Protein AF-A0A2E2SBQ9-F1 (afdb_monomer_lite)

Structure (mmCIF, N/CA/C/O backbone):
data_AF-A0A2E2SBQ9-F1
#
_entry.id   AF-A0A2E2SBQ9-F1
#
loop_
_atom_site.group_PDB
_atom_site.id
_atom_site.type_symbol
_atom_site.label_atom_id
_atom_site.label_alt_id
_atom_site.label_comp_id
_atom_site.label_asym_id
_atom_site.label_entity_id
_atom_site.label_seq_id
_atom_site.pdbx_PDB_ins_code
_atom_site.Cartn_x
_atom_site.Cartn_y
_atom_site.Cartn_z
_atom_site.occupancy
_atom_site.B_iso_or_equiv
_atom_site.auth_seq_id
_atom_site.auth_comp_id
_atom_site.auth_asym_id
_atom_site.auth_atom_id
_atom_site.pdbx_PDB_model_num
ATOM 1 N N . MET A 1 1 ? 66.846 -2.202 -49.172 1.00 57.97 1 MET A N 1
ATOM 2 C CA . MET A 1 1 ? 65.724 -2.283 -50.135 1.00 57.97 1 MET A CA 1
ATOM 3 C C . MET A 1 1 ? 64.414 -2.796 -49.503 1.00 57.97 1 MET A C 1
ATOM 5 O O . MET A 1 1 ? 63.514 -3.137 -50.252 1.00 57.97 1 MET A O 1
ATOM 9 N N . GLY A 1 2 ? 64.287 -2.868 -48.165 1.00 71.75 2 GLY A N 1
ATOM 10 C CA . GLY A 1 2 ? 63.098 -3.438 -47.496 1.00 71.75 2 GLY A CA 1
ATOM 11 C C . GLY A 1 2 ? 62.080 -2.406 -46.996 1.00 71.75 2 GLY A C 1
ATOM 12 O O . GLY A 1 2 ? 60.888 -2.608 -47.158 1.00 71.75 2 GLY A O 1
ATOM 13 N N . SER A 1 3 ? 62.534 -1.237 -46.527 1.00 78.69 3 SER A N 1
ATOM 14 C CA . SER A 1 3 ? 61.672 -0.240 -45.865 1.00 78.69 3 SER A CA 1
ATOM 15 C C . SER A 1 3 ? 60.510 0.267 -46.720 1.00 78.69 3 SER A C 1
ATOM 17 O O . SER A 1 3 ? 59.410 0.464 -46.219 1.00 78.69 3 SER A O 1
ATOM 19 N N . ASN A 1 4 ? 60.734 0.460 -48.021 1.00 82.56 4 ASN A N 1
ATOM 20 C CA . ASN A 1 4 ? 59.666 0.882 -48.921 1.00 82.56 4 ASN A CA 1
ATOM 21 C C . ASN A 1 4 ? 58.662 -0.253 -49.135 1.00 82.56 4 ASN A C 1
ATOM 23 O O . ASN A 1 4 ? 57.486 0.045 -49.237 1.00 82.56 4 ASN A O 1
ATOM 27 N N . MET A 1 5 ? 59.109 -1.519 -49.153 1.00 86.81 5 MET A N 1
ATOM 28 C CA . MET A 1 5 ? 58.261 -2.710 -49.311 1.00 86.81 5 MET A CA 1
ATOM 29 C C . MET A 1 5 ? 57.369 -2.964 -48.086 1.00 86.81 5 MET A C 1
ATOM 31 O O . MET A 1 5 ? 56.207 -3.343 -48.223 1.00 86.81 5 MET A O 1
ATOM 35 N N . ASP A 1 6 ? 57.876 -2.667 -46.895 1.00 86.69 6 ASP A N 1
ATOM 36 C CA . ASP A 1 6 ? 57.119 -2.816 -45.652 1.00 86.69 6 ASP A CA 1
ATOM 37 C C . ASP A 1 6 ? 56.002 -1.758 -45.530 1.00 86.69 6 ASP A C 1
ATOM 39 O O . ASP A 1 6 ? 54.890 -2.064 -45.097 1.00 86.69 6 ASP A O 1
ATOM 43 N N . ILE A 1 7 ? 56.246 -0.524 -45.996 1.00 88.00 7 ILE A N 1
ATOM 44 C CA . ILE A 1 7 ? 55.261 0.572 -45.939 1.00 88.00 7 ILE A CA 1
ATOM 45 C C . ILE A 1 7 ? 54.024 0.278 -46.804 1.00 88.00 7 ILE A C 1
ATOM 47 O O . ILE A 1 7 ? 52.903 0.532 -46.360 1.00 88.00 7 ILE A O 1
ATOM 51 N N . LEU A 1 8 ? 54.175 -0.283 -48.012 1.00 88.19 8 LEU A N 1
ATOM 52 C CA . LEU A 1 8 ? 53.000 -0.558 -48.859 1.00 88.19 8 LEU A CA 1
ATOM 53 C C . LEU A 1 8 ? 52.183 -1.736 -48.324 1.00 88.19 8 LEU A C 1
ATOM 55 O O . LEU A 1 8 ? 50.960 -1.721 -48.446 1.00 88.19 8 LEU A O 1
ATOM 59 N N . ILE A 1 9 ? 52.826 -2.725 -47.696 1.00 90.25 9 ILE A N 1
ATOM 60 C CA . ILE A 1 9 ? 52.128 -3.851 -47.060 1.00 90.25 9 ILE A CA 1
ATOM 61 C C . ILE A 1 9 ? 51.229 -3.345 -45.923 1.00 90.25 9 ILE A C 1
ATOM 63 O O . ILE A 1 9 ? 50.063 -3.738 -45.843 1.00 90.25 9 ILE A O 1
ATOM 67 N N . ILE A 1 10 ? 51.721 -2.413 -45.099 1.00 90.88 10 ILE A N 1
ATOM 68 C CA . ILE A 1 10 ? 50.935 -1.797 -44.017 1.00 90.88 10 ILE A CA 1
ATOM 69 C C . ILE A 1 10 ? 49.720 -1.041 -44.576 1.00 90.88 10 ILE A C 1
ATOM 71 O O . ILE A 1 10 ? 48.622 -1.163 -44.032 1.00 90.88 10 ILE A O 1
ATOM 75 N N . ILE A 1 11 ? 49.878 -0.309 -45.684 1.00 91.94 11 ILE A N 1
ATOM 76 C CA . ILE A 1 11 ? 48.775 0.432 -46.320 1.00 91.94 11 ILE A CA 1
ATOM 77 C C . ILE A 1 11 ? 47.706 -0.523 -46.871 1.00 91.94 11 ILE A C 1
ATOM 79 O O . ILE A 1 11 ? 46.513 -0.284 -46.677 1.00 91.94 11 ILE A O 1
ATOM 83 N N . VAL A 1 12 ? 48.106 -1.622 -47.518 1.00 93.44 12 VAL A N 1
ATOM 84 C CA . VAL A 1 12 ? 47.168 -2.609 -48.081 1.00 93.44 12 VAL A CA 1
ATOM 85 C C . VAL A 1 12 ? 46.382 -3.322 -46.978 1.00 93.44 12 VAL A C 1
ATOM 87 O O . VAL A 1 12 ? 45.161 -3.444 -47.074 1.00 93.44 12 VAL A O 1
ATOM 90 N N . ILE A 1 13 ? 47.051 -3.741 -45.901 1.00 93.00 13 ILE A N 1
ATOM 91 C CA . ILE A 1 13 ? 46.403 -4.395 -44.753 1.00 93.00 13 ILE A CA 1
ATOM 92 C C . ILE A 1 13 ? 45.475 -3.420 -44.022 1.00 93.00 13 ILE A C 1
ATOM 94 O O . ILE A 1 13 ? 44.352 -3.787 -43.673 1.00 93.00 13 ILE A O 1
ATOM 98 N N . GLY A 1 14 ? 45.908 -2.170 -43.834 1.00 92.38 14 GLY A N 1
ATOM 99 C CA . GLY A 1 14 ? 45.084 -1.116 -43.243 1.00 92.38 14 GLY A CA 1
ATOM 100 C C . GLY A 1 14 ? 43.818 -0.849 -44.058 1.00 92.38 14 GLY A C 1
ATOM 101 O O . GLY A 1 14 ? 42.726 -0.796 -43.495 1.00 92.38 14 GLY A O 1
ATOM 102 N N . GLY A 1 15 ? 43.942 -0.767 -45.385 1.00 93.62 15 GLY A N 1
ATOM 103 C CA . GLY A 1 15 ? 42.803 -0.603 -46.290 1.00 93.62 15 GLY A CA 1
ATOM 104 C C . GLY A 1 15 ? 41.825 -1.780 -46.235 1.00 93.62 15 GLY A C 1
ATOM 105 O O . GLY A 1 15 ? 40.620 -1.572 -46.102 1.00 93.62 15 GLY A O 1
ATOM 106 N N . LEU A 1 16 ? 42.330 -3.017 -46.265 1.00 93.69 16 LEU A N 1
ATOM 107 C CA . LEU A 1 16 ? 41.500 -4.224 -46.166 1.00 93.69 16 LEU A CA 1
ATOM 108 C C . LEU A 1 16 ? 40.772 -4.320 -44.819 1.00 93.69 16 LEU A C 1
ATOM 110 O O . LEU A 1 16 ? 39.580 -4.624 -44.789 1.00 93.69 16 LEU A O 1
ATOM 114 N N . SER A 1 17 ? 41.457 -4.012 -43.716 1.00 94.00 17 SER A N 1
ATOM 115 C CA . SER A 1 17 ? 40.868 -3.989 -42.373 1.00 94.00 17 SER A CA 1
ATOM 116 C C . SER A 1 17 ? 39.789 -2.913 -42.241 1.00 94.00 17 SER A C 1
ATOM 118 O O . SER A 1 17 ? 38.722 -3.169 -41.687 1.00 94.00 17 SER A O 1
ATOM 120 N N . PHE A 1 18 ? 40.010 -1.731 -42.823 1.00 9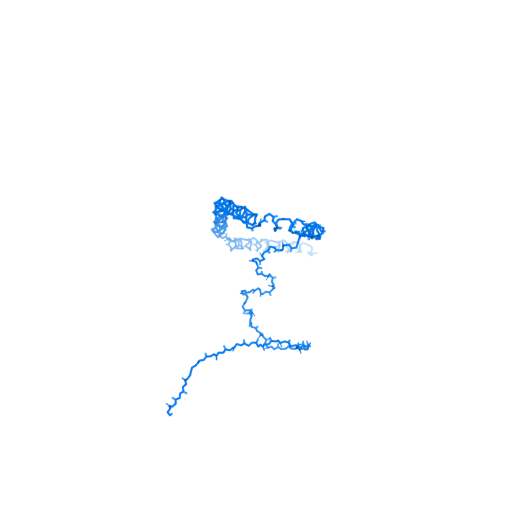4.88 18 PHE A N 1
ATOM 121 C CA . PHE A 1 18 ? 39.022 -0.653 -42.820 1.00 94.88 18 PHE A CA 1
ATOM 122 C C . PHE A 1 18 ? 37.746 -1.042 -43.575 1.00 94.88 18 PHE A C 1
ATOM 124 O O . PHE A 1 18 ? 36.641 -0.813 -43.084 1.00 94.88 18 PHE A O 1
ATOM 131 N N . ILE A 1 19 ? 37.885 -1.694 -44.733 1.00 94.50 19 ILE A N 1
ATOM 132 C CA . ILE A 1 19 ? 36.744 -2.178 -45.521 1.00 94.50 19 ILE A CA 1
ATOM 133 C C . ILE A 1 19 ? 36.004 -3.291 -44.769 1.00 94.50 19 ILE A C 1
ATOM 135 O O . ILE A 1 19 ? 34.782 -3.232 -44.632 1.00 94.50 19 ILE A O 1
ATOM 139 N N . ALA A 1 20 ? 36.728 -4.272 -44.226 1.00 93.06 20 ALA A N 1
ATOM 140 C CA . ALA A 1 20 ? 36.136 -5.355 -43.445 1.00 93.06 20 ALA A CA 1
ATOM 141 C C . ALA A 1 20 ? 35.422 -4.835 -42.184 1.00 93.06 20 ALA A C 1
ATOM 143 O O . ALA A 1 20 ? 34.321 -5.287 -41.860 1.00 93.06 20 ALA A O 1
ATOM 144 N N . GLY A 1 21 ? 36.003 -3.841 -41.508 1.00 93.00 21 GLY A N 1
ATOM 145 C CA . GLY A 1 21 ? 35.408 -3.163 -40.361 1.00 93.00 21 GLY A CA 1
ATOM 146 C C . GLY A 1 21 ? 34.139 -2.394 -40.729 1.00 93.00 21 GLY A C 1
ATOM 147 O O . GLY A 1 21 ? 33.119 -2.544 -40.061 1.00 93.00 21 GLY A O 1
ATOM 148 N N . ALA A 1 22 ? 34.154 -1.634 -41.827 1.00 91.69 22 ALA A N 1
ATOM 149 C CA . ALA A 1 22 ? 32.989 -0.882 -42.298 1.00 91.69 22 ALA A CA 1
ATOM 150 C C . ALA A 1 22 ? 31.814 -1.801 -42.678 1.00 91.69 22 ALA A C 1
ATOM 152 O O . ALA A 1 22 ? 30.663 -1.519 -42.330 1.00 91.69 22 ALA A O 1
ATOM 153 N N . ILE A 1 23 ? 32.099 -2.929 -43.336 1.00 90.62 23 ILE A N 1
ATOM 154 C CA . ILE A 1 23 ? 31.089 -3.945 -43.664 1.00 90.62 23 ILE A CA 1
ATOM 155 C C . ILE A 1 23 ? 30.543 -4.576 -42.381 1.00 90.62 23 ILE A C 1
ATOM 157 O O . ILE A 1 23 ? 29.328 -4.645 -42.207 1.00 90.62 23 ILE A O 1
ATOM 161 N N . SER A 1 24 ? 31.420 -4.958 -41.450 1.00 88.19 24 SER A N 1
ATOM 162 C CA . SER A 1 24 ? 31.022 -5.558 -40.171 1.00 88.19 24 SER A CA 1
ATOM 163 C C . SER A 1 24 ? 30.128 -4.623 -39.351 1.00 88.19 24 SER A C 1
ATOM 165 O O . SER A 1 24 ? 29.101 -5.061 -38.845 1.00 88.19 24 SER A O 1
ATOM 167 N N . ILE A 1 25 ? 30.447 -3.325 -39.279 1.00 87.69 25 ILE A N 1
ATOM 168 C CA . ILE A 1 25 ? 29.623 -2.317 -38.588 1.00 87.69 25 ILE A CA 1
ATOM 169 C C . ILE A 1 25 ? 28.263 -2.152 -39.273 1.00 87.69 25 ILE A C 1
ATOM 171 O O . ILE A 1 25 ? 27.243 -2.048 -38.596 1.00 87.69 25 ILE A O 1
ATOM 175 N N . THR A 1 26 ? 28.227 -2.140 -40.606 1.00 86.19 26 THR A N 1
ATOM 176 C CA . THR A 1 26 ? 26.981 -1.963 -41.367 1.00 86.19 26 THR A CA 1
ATOM 177 C C . THR A 1 26 ? 26.049 -3.161 -41.194 1.00 86.19 26 THR A C 1
ATOM 179 O O . THR A 1 26 ? 24.863 -2.986 -40.916 1.00 86.19 26 THR A O 1
ATOM 182 N N . VAL A 1 27 ? 26.594 -4.377 -41.281 1.00 87.19 27 VAL A N 1
ATOM 183 C CA . VAL A 1 27 ? 25.847 -5.625 -41.081 1.00 87.19 27 VAL A CA 1
ATOM 184 C C . VAL A 1 27 ? 25.393 -5.750 -39.630 1.00 87.19 27 VAL A C 1
ATOM 186 O O . VAL A 1 27 ? 24.211 -5.980 -39.385 1.00 87.19 27 VAL A O 1
ATOM 189 N N . PHE A 1 28 ? 26.280 -5.500 -38.663 1.00 84.69 28 PHE A N 1
ATOM 190 C CA . PHE A 1 28 ? 25.928 -5.533 -37.245 1.00 84.69 28 PHE A CA 1
ATOM 191 C C . PHE A 1 28 ? 24.837 -4.515 -36.915 1.00 84.69 28 PHE A C 1
ATOM 193 O O . PHE A 1 28 ? 23.851 -4.858 -36.281 1.00 84.69 28 PHE A O 1
ATOM 200 N N . LYS A 1 29 ? 24.931 -3.285 -37.427 1.00 80.56 29 LYS A N 1
ATOM 201 C CA . LYS A 1 29 ? 23.897 -2.265 -37.233 1.00 80.56 29 LYS A CA 1
ATOM 202 C C . LYS A 1 29 ? 22.567 -2.643 -37.889 1.00 80.56 29 LYS A C 1
ATOM 204 O O . LYS A 1 29 ? 21.536 -2.265 -37.356 1.00 80.56 29 LYS A O 1
ATOM 209 N N . SER A 1 30 ? 22.565 -3.380 -39.003 1.00 73.38 30 SER A N 1
ATOM 210 C CA . SER A 1 30 ? 21.324 -3.891 -39.609 1.00 73.38 30 SER A CA 1
ATOM 211 C C . SER A 1 30 ? 20.689 -5.033 -38.807 1.00 73.38 30 SER A C 1
ATOM 213 O O . SER A 1 30 ? 19.471 -5.097 -38.711 1.00 73.38 30 SER A O 1
ATOM 215 N N . LEU A 1 31 ? 21.506 -5.887 -38.183 1.00 68.75 31 LEU A N 1
ATOM 216 C CA . LEU A 1 31 ? 21.051 -7.001 -37.342 1.00 68.75 31 LEU A CA 1
ATOM 217 C C . LEU A 1 31 ? 20.595 -6.531 -35.955 1.00 68.75 31 LEU A C 1
ATOM 219 O O . LEU A 1 31 ? 19.695 -7.115 -35.367 1.00 68.75 31 LEU A O 1
ATOM 223 N N . ASN A 1 32 ? 21.210 -5.463 -35.446 1.00 68.00 32 ASN A N 1
ATOM 224 C CA . ASN A 1 32 ? 20.951 -4.890 -34.129 1.00 68.00 32 ASN A CA 1
ATOM 225 C C . ASN A 1 32 ? 20.028 -3.662 -34.181 1.00 68.00 32 ASN A C 1
ATOM 227 O O . ASN A 1 32 ? 19.980 -2.896 -33.215 1.00 68.00 32 ASN A O 1
ATOM 231 N N . GLN A 1 33 ? 19.291 -3.469 -35.284 1.00 65.06 33 GLN A N 1
ATOM 232 C CA . GLN A 1 33 ? 18.079 -2.648 -35.292 1.00 65.06 33 GLN A CA 1
ATOM 233 C C . GLN A 1 33 ? 17.046 -3.350 -34.409 1.00 65.06 33 GLN A C 1
ATOM 235 O O . GLN A 1 33 ? 16.120 -3.993 -34.893 1.00 65.06 33 GLN A O 1
ATOM 240 N N . VAL A 1 34 ? 17.241 -3.252 -33.091 1.00 60.25 34 VAL A N 1
ATOM 241 C CA . VAL A 1 34 ? 16.173 -3.450 -32.118 1.00 60.25 34 VAL A CA 1
ATOM 242 C C . VAL A 1 34 ? 15.048 -2.560 -32.608 1.00 60.25 34 VAL A C 1
ATOM 244 O O . VAL A 1 34 ? 15.218 -1.345 -32.746 1.00 60.25 34 VAL A O 1
ATOM 247 N N . SER A 1 35 ? 13.966 -3.208 -33.015 1.00 60.19 35 SER A N 1
ATOM 248 C CA . SER A 1 35 ? 12.856 -2.545 -33.672 1.00 60.19 35 SER A CA 1
ATOM 249 C C . SER A 1 35 ? 12.379 -1.448 -32.733 1.00 60.19 35 SER A C 1
ATOM 251 O O . SER A 1 35 ? 12.100 -1.721 -31.567 1.00 60.19 35 SER A O 1
ATOM 253 N N . ALA A 1 36 ? 12.312 -0.205 -33.215 1.00 61.09 36 ALA A N 1
ATOM 254 C CA . ALA A 1 36 ? 11.780 0.911 -32.430 1.00 61.09 36 ALA A CA 1
ATOM 255 C C . ALA A 1 36 ? 10.396 0.569 -31.834 1.00 61.09 36 ALA A C 1
ATOM 257 O O . ALA A 1 36 ? 10.055 1.037 -30.751 1.00 61.09 36 ALA A O 1
ATOM 258 N N . ASP A 1 37 ? 9.676 -0.335 -32.503 1.00 62.19 37 ASP A N 1
ATOM 259 C CA . ASP A 1 37 ? 8.421 -0.947 -32.078 1.00 62.19 37 ASP A CA 1
ATOM 260 C C . ASP A 1 37 ? 8.534 -1.730 -30.750 1.00 62.19 37 ASP A C 1
ATOM 262 O O . ASP A 1 37 ? 7.748 -1.502 -29.839 1.00 62.19 37 ASP A O 1
ATOM 266 N N . GLU A 1 38 ? 9.568 -2.559 -30.541 1.00 65.88 38 GLU A N 1
ATOM 267 C CA . GLU A 1 38 ? 9.750 -3.291 -29.271 1.00 65.88 38 GLU A CA 1
ATOM 268 C C . GLU A 1 38 ? 10.059 -2.344 -28.104 1.00 65.88 38 GLU A C 1
ATOM 270 O O . GLU A 1 38 ? 9.541 -2.505 -26.996 1.00 65.88 38 GLU A O 1
ATOM 275 N N . THR A 1 39 ? 10.870 -1.308 -28.342 1.00 70.62 39 THR A N 1
ATOM 276 C CA . THR A 1 39 ? 11.128 -0.278 -27.324 1.00 70.62 39 THR A CA 1
ATOM 277 C C . THR A 1 39 ? 9.883 0.555 -27.026 1.00 70.62 39 THR A C 1
ATOM 279 O O . THR A 1 39 ? 9.663 0.946 -25.876 1.00 70.62 39 THR A O 1
ATOM 282 N N . GLU A 1 40 ? 9.036 0.782 -28.033 1.00 72.75 40 GLU A N 1
ATOM 283 C CA . GLU A 1 40 ? 7.756 1.462 -27.877 1.00 72.75 40 GLU A CA 1
ATOM 284 C C . GLU A 1 40 ? 6.778 0.597 -27.068 1.00 72.75 40 GLU A C 1
ATOM 286 O O . GLU A 1 40 ? 6.170 1.095 -26.119 1.00 72.75 40 GLU A O 1
ATOM 291 N N . GLU A 1 41 ? 6.685 -0.705 -27.338 1.00 76.31 41 GLU A N 1
ATOM 292 C CA . GLU A 1 41 ? 5.851 -1.632 -26.569 1.00 76.31 41 GLU A CA 1
ATOM 293 C C . GLU A 1 41 ? 6.281 -1.747 -25.102 1.00 76.31 41 GLU A C 1
ATOM 295 O O . GLU A 1 41 ? 5.431 -1.736 -24.206 1.00 76.31 41 GLU A O 1
ATOM 300 N N . ILE A 1 42 ? 7.586 -1.808 -24.824 1.00 79.50 42 ILE A N 1
ATOM 301 C CA . ILE A 1 42 ? 8.110 -1.826 -23.449 1.00 79.50 42 ILE A CA 1
ATOM 302 C C . ILE A 1 42 ? 7.777 -0.511 -22.737 1.00 79.50 42 ILE A C 1
ATOM 304 O O . ILE A 1 42 ? 7.310 -0.528 -21.595 1.00 79.50 42 ILE A O 1
ATOM 308 N N . SER A 1 43 ? 7.946 0.628 -23.416 1.00 73.56 43 SER A N 1
ATOM 309 C CA . SER A 1 43 ? 7.592 1.937 -22.858 1.00 73.56 43 SER A CA 1
ATOM 310 C C . SER A 1 43 ? 6.091 2.049 -22.556 1.00 73.56 43 SER A C 1
ATOM 312 O O . SER A 1 43 ? 5.712 2.537 -21.491 1.00 73.56 43 SER A O 1
ATOM 314 N N . LYS A 1 44 ? 5.233 1.502 -23.428 1.00 80.25 44 LYS A N 1
ATOM 315 C CA . LYS A 1 44 ? 3.778 1.433 -23.230 1.00 80.25 44 LYS A CA 1
ATOM 316 C C . LYS A 1 44 ? 3.409 0.534 -22.054 1.00 80.25 44 LYS A C 1
ATOM 318 O O . LYS A 1 44 ? 2.534 0.897 -21.272 1.00 80.25 44 LYS A O 1
ATOM 323 N N . LYS A 1 45 ? 4.071 -0.617 -21.891 1.00 75.81 45 LYS A N 1
ATOM 324 C CA . LYS A 1 45 ? 3.856 -1.520 -20.745 1.00 75.81 45 LYS A CA 1
ATOM 325 C C . LYS A 1 45 ? 4.219 -0.849 -19.420 1.00 75.81 45 LYS A C 1
ATOM 327 O O . LYS A 1 45 ? 3.452 -0.971 -18.468 1.00 75.81 45 LYS A O 1
ATOM 332 N N . LEU A 1 46 ? 5.330 -0.112 -19.374 1.00 81.12 46 LEU A N 1
ATOM 333 C CA . LEU A 1 46 ? 5.718 0.664 -18.192 1.00 81.12 46 LEU A CA 1
ATOM 334 C C . LEU A 1 46 ? 4.686 1.747 -17.871 1.00 81.12 46 LEU A C 1
ATOM 336 O O . LEU A 1 46 ? 4.165 1.779 -16.760 1.00 81.12 46 LEU A O 1
ATOM 340 N N . GLN A 1 47 ? 4.309 2.561 -18.860 1.00 83.19 47 GLN A N 1
ATOM 341 C CA . GLN A 1 47 ? 3.299 3.605 -18.666 1.00 83.19 47 GLN A CA 1
ATOM 342 C C . GLN A 1 47 ? 1.949 3.039 -18.214 1.00 83.19 47 GLN A C 1
ATOM 344 O O . GLN A 1 47 ? 1.299 3.616 -17.345 1.00 83.19 47 GLN A O 1
ATOM 349 N N . LYS A 1 48 ? 1.531 1.895 -18.768 1.00 83.00 48 LYS A N 1
ATOM 350 C CA . LYS A 1 48 ? 0.300 1.217 -18.359 1.00 83.00 48 LYS A CA 1
ATOM 351 C C . LYS A 1 48 ? 0.369 0.760 -16.900 1.00 83.00 48 LYS A C 1
ATOM 353 O O . LYS A 1 48 ? -0.560 1.029 -16.147 1.00 83.00 48 LYS A O 1
ATOM 358 N N . SER A 1 49 ? 1.470 0.128 -16.492 1.00 79.19 49 SER A N 1
ATOM 359 C CA . SER A 1 49 ? 1.662 -0.307 -15.103 1.00 79.19 49 SER A CA 1
ATOM 360 C C . SER A 1 49 ? 1.683 0.873 -14.129 1.00 79.19 49 SER A C 1
ATOM 362 O O . SER A 1 49 ? 1.120 0.776 -13.041 1.00 79.19 49 SER A O 1
ATOM 364 N N . ASP A 1 50 ? 2.312 1.988 -14.501 1.00 79.94 50 ASP A N 1
ATOM 365 C CA . ASP A 1 50 ? 2.345 3.192 -13.667 1.00 79.94 50 ASP A CA 1
ATOM 366 C C . ASP A 1 50 ? 0.951 3.812 -13.504 1.00 79.94 50 ASP A C 1
ATOM 368 O O . ASP A 1 50 ? 0.598 4.274 -12.414 1.00 79.94 50 ASP A O 1
ATOM 372 N N . LEU A 1 51 ? 0.134 3.791 -14.562 1.00 86.38 51 LEU A N 1
ATOM 373 C CA . LEU A 1 51 ? -1.261 4.230 -14.509 1.00 86.38 51 LEU A CA 1
ATOM 374 C C . LEU A 1 51 ? -2.111 3.322 -13.615 1.00 86.38 51 LEU A C 1
ATOM 376 O O . LEU A 1 51 ? -2.809 3.834 -12.742 1.00 86.38 51 LEU A O 1
ATOM 380 N N . GLU A 1 52 ? -2.001 2.001 -13.768 1.00 82.50 52 GLU A N 1
ATOM 381 C CA . GLU A 1 52 ? -2.711 1.023 -12.929 1.00 82.50 52 GLU A CA 1
ATOM 382 C C . GLU A 1 52 ? -2.333 1.177 -11.444 1.00 82.50 52 GLU A C 1
ATOM 384 O O . GLU A 1 52 ? -3.199 1.197 -10.567 1.00 82.50 52 GLU A O 1
ATOM 389 N N . LEU A 1 53 ? -1.045 1.379 -11.137 1.00 82.56 53 LEU A N 1
ATOM 390 C CA . LEU A 1 53 ? -0.589 1.650 -9.770 1.00 82.56 53 LEU A CA 1
ATOM 391 C C . LEU A 1 53 ? -1.144 2.964 -9.222 1.00 82.56 53 LEU A C 1
ATOM 393 O O . LEU A 1 53 ? -1.450 3.060 -8.030 1.00 82.56 53 LEU A O 1
ATOM 397 N N . LYS A 1 54 ? -1.254 3.992 -10.064 1.00 82.56 54 LYS A N 1
ATOM 398 C CA . LYS A 1 54 ? -1.812 5.282 -9.665 1.00 82.56 54 LYS A CA 1
ATOM 399 C C . LYS A 1 54 ? -3.307 5.174 -9.370 1.00 82.56 54 LYS A C 1
ATOM 401 O O . LYS A 1 54 ? -3.735 5.693 -8.341 1.00 82.56 54 LYS A O 1
ATOM 406 N N . GLU A 1 55 ? -4.071 4.473 -10.206 1.00 85.88 55 GLU A N 1
ATOM 407 C CA . GLU A 1 55 ? -5.489 4.188 -9.952 1.00 85.88 55 GLU A CA 1
ATOM 408 C C . GLU A 1 55 ? -5.679 3.386 -8.668 1.00 85.88 55 GLU A C 1
ATOM 410 O O . GLU A 1 55 ? -6.494 3.764 -7.830 1.00 85.88 55 GLU A O 1
ATOM 415 N N . TYR A 1 56 ? -4.878 2.339 -8.452 1.00 79.50 56 TYR A N 1
ATOM 416 C CA . TYR A 1 56 ? -4.933 1.560 -7.217 1.00 79.50 56 TYR A CA 1
ATOM 417 C C . TYR A 1 56 ? -4.662 2.427 -5.981 1.00 79.50 56 TYR A C 1
ATOM 419 O O . TYR A 1 56 ? -5.417 2.391 -5.009 1.00 79.50 56 TYR A O 1
ATOM 427 N N . ARG A 1 57 ? -3.613 3.261 -6.018 1.00 81.31 57 ARG A N 1
ATOM 428 C CA . ARG A 1 57 ? -3.300 4.198 -4.924 1.00 81.31 57 ARG A CA 1
ATOM 429 C C . ARG A 1 57 ? -4.446 5.173 -4.663 1.00 81.31 57 ARG A C 1
ATOM 431 O O . ARG A 1 57 ? -4.739 5.467 -3.506 1.00 81.31 57 ARG A O 1
ATOM 438 N N . GLN A 1 58 ? -5.097 5.655 -5.717 1.00 85.38 58 GLN A N 1
ATOM 439 C CA . GLN A 1 58 ? -6.250 6.540 -5.599 1.00 85.38 58 GLN A CA 1
ATOM 440 C C . GLN A 1 58 ? -7.456 5.821 -4.977 1.00 85.38 58 GLN A C 1
ATOM 442 O O . GLN A 1 58 ? -8.038 6.344 -4.028 1.00 85.38 58 GLN A O 1
ATOM 447 N N . ALA A 1 59 ? -7.768 4.604 -5.429 1.00 83.50 59 ALA A N 1
ATOM 448 C CA . ALA A 1 59 ? -8.857 3.789 -4.891 1.00 83.50 59 ALA A CA 1
ATOM 449 C C . ALA A 1 59 ? -8.656 3.449 -3.402 1.00 83.50 59 ALA A C 1
ATOM 451 O O . ALA A 1 59 ? -9.588 3.547 -2.605 1.00 83.50 59 ALA A O 1
ATOM 452 N N . VAL A 1 60 ? -7.427 3.115 -2.990 1.00 86.81 60 VAL A N 1
ATOM 453 C CA . VAL A 1 60 ? -7.099 2.877 -1.572 1.00 86.81 60 VAL A CA 1
ATOM 454 C C . VAL A 1 60 ? -7.252 4.155 -0.744 1.00 86.81 60 VAL A C 1
ATOM 456 O O . VAL A 1 60 ? -7.786 4.102 0.363 1.00 86.81 60 VAL A O 1
ATOM 459 N N . SER A 1 61 ? -6.829 5.309 -1.269 1.00 83.19 61 SER A N 1
ATOM 460 C CA . SER A 1 61 ? -6.986 6.592 -0.572 1.00 83.19 61 SER A CA 1
ATOM 461 C C . SER A 1 61 ? -8.457 6.955 -0.354 1.00 83.19 61 SER A C 1
ATOM 463 O O . SER A 1 61 ? -8.808 7.471 0.707 1.00 83.19 61 SER A O 1
ATOM 465 N N . GLU A 1 62 ? -9.320 6.683 -1.332 1.00 85.56 62 GLU A N 1
ATOM 466 C CA . GLU A 1 62 ? -10.764 6.899 -1.216 1.00 85.56 62 GLU A CA 1
ATOM 467 C C . GLU A 1 62 ? -11.382 5.978 -0.153 1.00 85.56 62 GLU A C 1
ATOM 469 O O . GLU A 1 62 ? -12.097 6.443 0.738 1.00 85.56 62 GLU A O 1
ATOM 474 N N . HIS A 1 63 ? -11.021 4.690 -0.165 1.00 84.31 63 HIS A N 1
ATOM 475 C CA . HIS A 1 63 ? -11.461 3.735 0.854 1.00 84.31 63 HIS A CA 1
ATOM 476 C C . HIS A 1 63 ? -10.970 4.095 2.261 1.00 84.31 63 HIS A C 1
ATOM 478 O O . HIS A 1 63 ? -11.714 3.915 3.226 1.00 84.31 63 HIS A O 1
ATOM 484 N N . PHE A 1 64 ? -9.759 4.637 2.401 1.00 88.81 64 PHE A N 1
ATOM 485 C CA . PHE A 1 64 ? -9.238 5.084 3.693 1.00 88.81 64 PHE A CA 1
ATOM 486 C C . PHE A 1 64 ? -9.995 6.305 4.233 1.00 88.81 64 PHE A C 1
ATOM 488 O O . PHE A 1 64 ? -10.243 6.393 5.436 1.00 88.81 64 PHE A O 1
ATOM 495 N N . LEU A 1 65 ? -10.434 7.214 3.356 1.00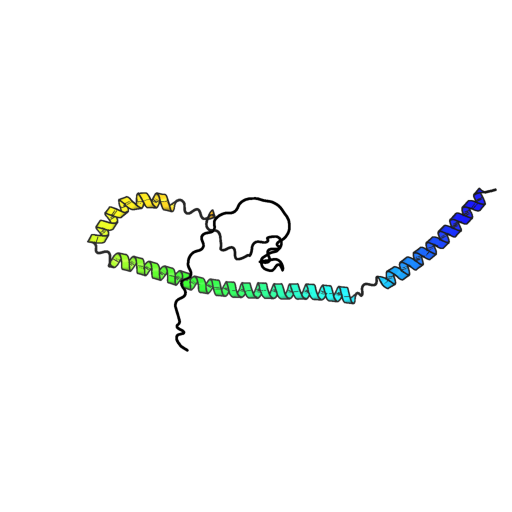 86.06 65 LEU A N 1
ATOM 496 C CA . LEU A 1 65 ? -11.274 8.347 3.747 1.00 86.06 65 LEU A CA 1
ATOM 497 C C . LEU A 1 65 ? -12.606 7.854 4.322 1.00 86.06 65 LEU A C 1
ATOM 499 O O . LEU A 1 65 ? -12.965 8.234 5.439 1.00 86.06 65 LEU A O 1
ATOM 503 N N . VAL A 1 66 ? -13.291 6.949 3.619 1.00 87.12 66 VAL A N 1
ATOM 504 C CA . VAL A 1 66 ? -14.549 6.347 4.096 1.00 87.12 66 VAL A CA 1
ATOM 505 C C . VAL A 1 66 ? -14.331 5.572 5.400 1.00 87.12 66 VAL A C 1
ATOM 507 O O . VAL A 1 66 ? -15.110 5.705 6.346 1.00 87.12 66 VAL A O 1
ATOM 510 N N . LEU A 1 67 ? -13.241 4.805 5.496 1.00 86.56 67 LEU A N 1
ATOM 511 C CA . LEU A 1 67 ? -12.899 4.059 6.703 1.00 86.56 67 LEU A CA 1
ATOM 512 C C . LEU A 1 67 ? -12.668 4.987 7.899 1.00 86.56 67 LEU A C 1
ATOM 514 O O . LEU A 1 67 ? -13.168 4.695 8.978 1.00 86.56 67 LEU A O 1
ATOM 518 N N . SER A 1 68 ? -11.970 6.113 7.727 1.00 86.94 68 SER A N 1
ATOM 519 C CA . SER A 1 68 ? -11.716 7.062 8.822 1.00 86.94 68 SER A CA 1
ATOM 520 C C . SER A 1 68 ? -13.015 7.613 9.428 1.00 86.94 68 SER A C 1
ATOM 522 O O . SER A 1 68 ? -13.144 7.737 10.651 1.00 86.94 68 SER A O 1
ATOM 524 N N . GLN A 1 69 ? -14.022 7.852 8.585 1.00 85.44 69 GLN A N 1
ATOM 525 C CA . GLN A 1 69 ? -15.348 8.287 9.018 1.00 85.44 69 GLN A CA 1
ATOM 526 C C . GLN A 1 69 ? -16.076 7.168 9.770 1.00 85.44 69 GLN A C 1
ATOM 528 O O . GLN A 1 69 ? -16.650 7.404 10.833 1.00 85.44 69 GLN A O 1
ATOM 533 N N . LEU A 1 70 ? -16.009 5.932 9.269 1.00 90.94 70 LEU A N 1
ATOM 534 C CA . LEU A 1 70 ? -16.641 4.785 9.920 1.00 90.94 70 LEU A CA 1
ATOM 535 C C . LEU A 1 70 ? -15.977 4.429 11.259 1.00 90.94 70 LEU A C 1
ATOM 537 O O . LEU A 1 70 ? -16.669 4.187 12.246 1.00 90.94 70 LEU A O 1
ATOM 541 N N . VAL A 1 71 ? -14.645 4.449 11.322 1.00 91.75 71 VAL A N 1
ATOM 542 C CA . VAL A 1 71 ? -13.867 4.220 12.550 1.00 91.75 71 VAL A CA 1
ATOM 543 C C . VAL A 1 71 ? -14.232 5.249 13.614 1.00 91.75 71 VAL A C 1
ATOM 545 O O . VAL A 1 71 ? -14.384 4.891 14.778 1.00 91.75 71 VAL A O 1
ATOM 548 N N . THR A 1 72 ? -14.466 6.503 13.226 1.00 88.62 72 THR A N 1
ATOM 549 C CA . THR A 1 72 ? -14.936 7.539 14.156 1.00 88.62 72 THR A CA 1
ATOM 550 C C . THR A 1 72 ? -16.263 7.145 14.817 1.00 88.62 72 THR A C 1
ATOM 552 O O . THR A 1 72 ? -16.409 7.288 16.030 1.00 88.62 72 THR A O 1
ATOM 555 N N . ASN A 1 73 ? -17.207 6.566 14.067 1.00 90.25 73 ASN A N 1
ATOM 556 C CA . ASN A 1 73 ? -18.469 6.071 14.631 1.00 90.25 73 ASN A CA 1
ATOM 557 C C . ASN A 1 73 ? -18.252 4.911 15.612 1.00 90.25 73 ASN A C 1
ATOM 559 O O . ASN A 1 73 ? -18.902 4.863 16.656 1.00 90.25 73 ASN A O 1
ATOM 563 N N . VAL A 1 74 ? -17.312 4.009 15.320 1.00 91.56 74 VAL A N 1
ATOM 564 C CA . VAL A 1 74 ? -16.945 2.912 16.230 1.00 91.56 74 VAL A CA 1
ATOM 565 C C . VAL A 1 74 ? -16.313 3.447 17.515 1.00 91.56 74 VAL A C 1
ATOM 567 O O . VAL A 1 74 ? -16.692 3.016 18.601 1.00 91.56 74 VAL A O 1
ATOM 570 N N . ILE A 1 75 ? -15.398 4.415 17.420 1.00 91.81 75 ILE A N 1
ATOM 571 C CA . ILE A 1 75 ? -14.768 5.053 18.586 1.00 91.81 75 ILE A CA 1
ATOM 572 C C . ILE A 1 75 ? -15.825 5.745 19.454 1.00 91.81 75 ILE A C 1
ATOM 574 O O . ILE A 1 75 ? -15.806 5.607 20.678 1.00 91.81 75 ILE A O 1
ATOM 578 N N . ASN A 1 76 ? -16.775 6.447 18.832 1.00 90.19 76 ASN A N 1
ATOM 579 C CA . ASN A 1 76 ? -17.881 7.080 19.545 1.00 90.19 76 ASN A CA 1
ATOM 580 C C . ASN A 1 76 ? -18.754 6.042 20.269 1.00 90.19 76 ASN A C 1
ATOM 582 O O . ASN A 1 76 ? -19.039 6.220 21.451 1.00 90.19 76 ASN A O 1
ATOM 586 N N . GLY A 1 77 ? -19.098 4.931 19.609 1.00 89.25 77 GLY A N 1
ATOM 587 C CA . GLY A 1 77 ? -19.838 3.829 20.230 1.00 89.25 77 GLY A CA 1
ATOM 588 C C . GLY A 1 77 ? -19.070 3.157 21.374 1.00 89.25 77 GLY A C 1
ATOM 589 O O . GLY A 1 77 ? -19.644 2.875 22.423 1.00 89.25 77 GLY A O 1
ATOM 590 N N . TYR A 1 78 ? -17.755 2.964 21.231 1.00 91.94 78 TYR A N 1
ATOM 591 C CA . TYR A 1 78 ? -16.896 2.463 22.308 1.00 91.94 78 TYR A CA 1
ATOM 592 C C . TYR A 1 78 ? -16.901 3.401 23.521 1.00 91.94 78 TYR A C 1
ATOM 594 O O . TYR A 1 78 ? -17.050 2.953 24.660 1.00 91.94 78 TYR A O 1
ATOM 602 N N . LYS A 1 79 ? -16.784 4.713 23.283 1.00 91.75 79 LYS A N 1
ATOM 603 C CA . LYS A 1 79 ? -16.841 5.726 24.341 1.00 91.75 79 LYS A CA 1
ATOM 604 C C . LYS A 1 79 ? -18.187 5.700 25.065 1.00 91.75 79 LYS A C 1
ATOM 606 O O . LYS A 1 79 ? -18.202 5.715 26.292 1.00 91.75 79 LYS A O 1
ATOM 611 N N . GLU A 1 80 ? -19.290 5.622 24.324 1.00 90.69 80 GLU A N 1
ATOM 612 C CA . GLU A 1 80 ? -20.642 5.550 24.885 1.00 90.69 80 GLU A CA 1
ATOM 613 C C . GLU A 1 80 ? -20.834 4.293 25.741 1.00 90.69 80 GLU A C 1
ATOM 615 O O . GLU A 1 80 ? -21.317 4.390 26.868 1.00 90.69 80 GLU A O 1
ATOM 620 N N . ILE A 1 81 ? -20.389 3.127 25.261 1.00 93.81 81 ILE A N 1
ATOM 621 C CA . ILE A 1 81 ? -20.429 1.872 26.025 1.00 93.81 81 ILE A CA 1
ATOM 622 C C . ILE A 1 81 ? -19.631 2.006 27.322 1.00 93.81 81 ILE A C 1
ATOM 624 O O . ILE A 1 81 ? -20.110 1.594 28.377 1.00 93.81 81 ILE A O 1
ATOM 628 N N . ASN A 1 82 ? -18.436 2.597 27.271 1.00 91.50 82 ASN A N 1
ATOM 629 C CA . ASN A 1 82 ? -17.597 2.765 28.453 1.00 91.50 82 ASN A 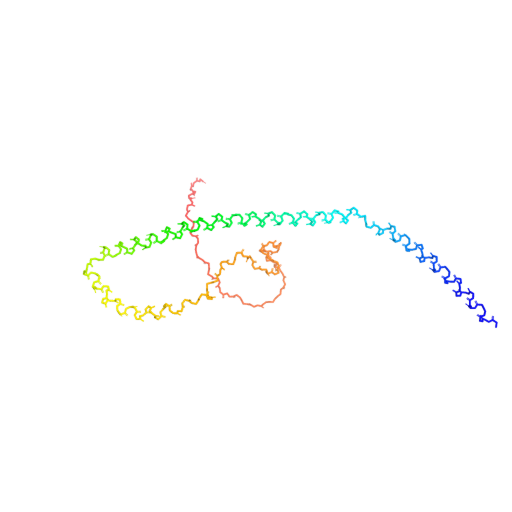CA 1
ATOM 630 C C . ASN A 1 82 ? -18.197 3.762 29.461 1.00 91.50 82 ASN A C 1
ATOM 632 O O . ASN A 1 82 ? -18.146 3.542 30.673 1.00 91.50 82 ASN A O 1
ATOM 636 N N . GLU A 1 83 ? -18.826 4.836 28.983 1.00 90.31 83 GLU A N 1
ATOM 637 C CA . GLU A 1 83 ? -19.576 5.762 29.833 1.00 90.31 83 GLU A CA 1
ATOM 638 C C . GLU A 1 83 ? -20.777 5.059 30.478 1.00 90.31 83 GLU A C 1
ATOM 640 O O . GLU A 1 83 ? -20.985 5.163 31.689 1.00 90.31 83 GLU A O 1
ATOM 645 N N . HIS A 1 84 ? -21.529 4.276 29.702 1.00 89.56 84 HIS A N 1
ATOM 646 C CA . HIS A 1 84 ? -22.643 3.478 30.203 1.00 89.56 84 HIS A CA 1
ATOM 647 C C . HIS A 1 84 ? -22.193 2.432 31.220 1.00 89.56 84 HIS A C 1
ATOM 649 O O . HIS A 1 84 ? -22.878 2.237 32.225 1.00 89.56 84 HIS A O 1
ATOM 655 N N . LEU A 1 85 ? -21.048 1.788 31.000 1.00 91.44 85 LEU A N 1
ATOM 656 C CA . LEU A 1 85 ? -20.455 0.840 31.934 1.00 91.44 85 LEU A CA 1
ATOM 657 C C . LEU A 1 85 ? -20.044 1.546 33.224 1.00 91.44 85 LEU A C 1
ATOM 659 O O . LEU A 1 85 ? -20.412 1.087 34.298 1.00 91.44 85 LEU A O 1
ATOM 663 N N . THR A 1 86 ? -19.374 2.695 33.127 1.00 86.38 86 THR A N 1
ATOM 664 C CA . THR A 1 86 ? -18.966 3.513 34.279 1.00 86.38 86 THR A CA 1
ATOM 665 C C . THR A 1 86 ? -20.178 3.977 35.086 1.00 86.38 86 THR A C 1
ATOM 667 O O . THR A 1 86 ? -20.236 3.797 36.301 1.00 86.38 86 THR A O 1
ATOM 670 N N . LYS A 1 87 ? -21.202 4.513 34.415 1.00 84.12 87 LYS A N 1
ATOM 671 C CA . LYS A 1 87 ? -22.459 4.957 35.030 1.00 84.12 87 LYS A CA 1
ATOM 672 C C . LYS A 1 87 ? -23.232 3.796 35.649 1.00 84.12 87 LYS A C 1
ATOM 674 O O . LYS A 1 87 ? -23.806 3.950 36.725 1.00 84.12 87 LYS A O 1
ATOM 679 N N . SER A 1 88 ? -23.253 2.640 34.990 1.00 82.31 88 SER A N 1
ATOM 680 C CA . SER A 1 88 ? -23.909 1.433 35.501 1.00 82.31 88 SER A CA 1
ATOM 681 C C . SER A 1 88 ? -23.160 0.865 36.697 1.00 82.31 88 SER A C 1
ATOM 683 O O . SER A 1 88 ? -23.798 0.560 37.696 1.00 82.31 88 SER A O 1
ATOM 685 N N . ALA A 1 89 ? -21.830 0.800 36.642 1.00 84.06 89 ALA A N 1
ATOM 686 C CA . ALA A 1 89 ? -20.980 0.403 37.756 1.00 84.06 89 ALA A CA 1
ATOM 687 C C . ALA A 1 89 ? -21.174 1.338 38.953 1.00 84.06 89 ALA A C 1
ATOM 689 O O . ALA A 1 89 ? -21.384 0.854 40.058 1.00 84.06 89 ALA A O 1
ATOM 690 N N . LEU A 1 90 ? -21.219 2.657 38.737 1.00 79.31 90 LEU A N 1
ATOM 691 C CA . LEU A 1 90 ? -21.490 3.641 39.787 1.00 79.31 90 LEU A CA 1
ATOM 692 C C . LEU A 1 90 ? -22.898 3.488 40.378 1.00 79.31 90 LEU A C 1
ATOM 694 O O . LEU A 1 90 ? -23.070 3.599 41.586 1.00 79.31 90 LEU A O 1
ATOM 698 N N . ARG A 1 91 ? -23.911 3.218 39.545 1.00 75.75 91 ARG A N 1
ATOM 699 C CA . ARG A 1 91 ? -25.299 3.053 40.003 1.00 75.75 91 ARG A CA 1
ATOM 700 C C . ARG A 1 91 ? -25.532 1.727 40.733 1.00 75.75 91 ARG A C 1
ATOM 702 O O . ARG A 1 91 ? -26.340 1.692 41.655 1.00 75.75 91 ARG A O 1
ATOM 709 N N . LEU A 1 92 ? -24.866 0.647 40.319 1.00 73.81 92 LEU A N 1
ATOM 710 C CA . LEU A 1 92 ? -24.914 -0.657 40.996 1.00 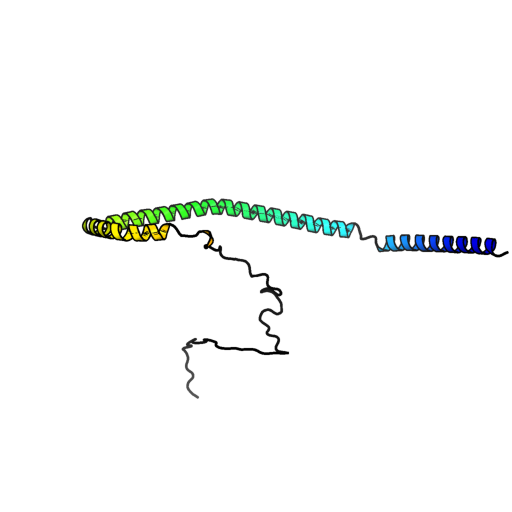73.81 92 LEU A CA 1
ATOM 711 C C . LEU A 1 92 ? -24.004 -0.706 42.231 1.00 73.81 92 LEU A C 1
ATOM 713 O O . LEU A 1 92 ? -24.287 -1.446 43.172 1.00 73.81 92 LEU A O 1
ATOM 717 N N . SER A 1 93 ? -22.945 0.102 42.256 1.00 69.38 93 SER A N 1
ATOM 718 C CA . SER A 1 93 ? -22.146 0.405 43.438 1.00 69.38 93 SER A CA 1
ATOM 719 C C . SER A 1 93 ? -22.997 1.220 44.415 1.00 69.38 93 SER A C 1
ATOM 721 O O . SER A 1 93 ? -22.930 2.447 44.460 1.00 69.38 93 SER A O 1
ATOM 723 N N . SER A 1 94 ? -23.807 0.534 45.221 1.00 65.12 94 SER A N 1
ATOM 724 C CA . SER A 1 94 ? -24.469 1.109 46.398 1.00 65.12 94 SER A CA 1
ATOM 725 C C . SER A 1 94 ? -23.500 2.026 47.178 1.00 65.12 94 SER A C 1
ATOM 727 O O . SER A 1 94 ? -22.311 1.708 47.238 1.00 65.12 94 SER A O 1
ATOM 729 N N . PRO A 1 95 ? -23.940 3.133 47.810 1.00 70.00 95 PRO A N 1
ATOM 730 C CA . PRO A 1 95 ? -23.058 4.051 48.552 1.00 70.00 95 PRO A CA 1
ATOM 731 C C . PRO A 1 95 ? -22.148 3.364 49.590 1.00 70.00 95 PRO A C 1
ATOM 733 O O . PRO A 1 95 ? -21.062 3.848 49.899 1.00 70.00 95 PRO A O 1
ATOM 736 N N . GLU A 1 96 ? -22.586 2.215 50.104 1.00 60.81 96 GLU A N 1
ATOM 737 C CA . GLU A 1 96 ? -21.836 1.283 50.957 1.00 60.81 96 GLU A CA 1
ATOM 738 C C . GLU A 1 96 ? -20.634 0.645 50.231 1.00 60.81 96 GLU A C 1
ATOM 740 O O . GLU A 1 96 ? -19.507 0.677 50.724 1.00 60.81 96 GLU A O 1
ATOM 745 N N . ILE A 1 97 ? -20.857 0.154 49.012 1.00 62.47 97 ILE A N 1
ATOM 746 C CA . ILE A 1 97 ? -19.840 -0.427 48.129 1.00 62.47 97 ILE A CA 1
ATOM 747 C C . ILE A 1 97 ? -18.905 0.663 47.598 1.00 62.47 97 ILE A C 1
ATOM 749 O O . ILE A 1 97 ? -17.706 0.433 47.532 1.00 62.47 97 ILE A O 1
ATOM 753 N N . GLY A 1 98 ? -19.402 1.873 47.325 1.00 63.84 98 GLY A N 1
ATOM 754 C CA . GLY A 1 98 ? -18.569 3.025 46.959 1.00 63.84 98 GLY A CA 1
ATOM 755 C C . GLY A 1 98 ? -17.590 3.425 48.070 1.00 63.84 98 GLY A C 1
ATOM 756 O O . GLY A 1 98 ? -16.427 3.705 47.793 1.00 63.84 98 GLY A O 1
ATOM 757 N N . LYS A 1 99 ? -18.016 3.372 49.341 1.00 68.19 99 LYS A N 1
ATOM 758 C CA . LYS A 1 99 ? -17.129 3.584 50.499 1.00 68.19 99 LYS A CA 1
ATOM 759 C C . LYS A 1 99 ? -16.105 2.461 50.665 1.00 68.19 99 LYS A C 1
ATOM 761 O O . LYS A 1 99 ? -14.953 2.750 50.973 1.00 68.19 99 LYS A O 1
ATOM 766 N N . GLN A 1 100 ? -16.497 1.203 50.455 1.00 64.38 100 GLN A N 1
ATOM 767 C CA . GLN A 1 100 ? -15.563 0.071 50.490 1.00 64.38 100 GLN A CA 1
ATOM 768 C C . GLN A 1 100 ? -14.571 0.119 49.318 1.00 64.38 100 GLN A C 1
ATOM 770 O O . GLN A 1 100 ? -13.380 -0.080 49.524 1.00 64.38 100 GLN A O 1
ATOM 775 N N . LEU A 1 101 ? -15.021 0.462 48.110 1.00 64.19 101 LEU A N 1
ATOM 776 C CA . LEU A 1 101 ? -14.170 0.681 46.942 1.00 64.19 101 LEU A CA 1
ATOM 777 C C . LEU A 1 101 ? -13.219 1.848 47.142 1.00 64.19 101 LEU A C 1
ATOM 779 O O . LEU A 1 101 ? -12.070 1.674 46.786 1.00 64.19 101 LEU A O 1
ATOM 783 N N . LEU A 1 102 ? -13.632 2.986 47.705 1.00 68.25 102 LEU A N 1
ATOM 784 C CA . LEU A 1 102 ? -12.731 4.118 47.964 1.00 68.25 102 LEU A CA 1
ATOM 785 C C . LEU A 1 102 ? -11.640 3.732 48.975 1.00 68.25 102 LEU A C 1
ATOM 787 O O . LEU A 1 102 ? -10.458 3.891 48.700 1.00 68.25 102 LEU A O 1
ATOM 791 N N . LYS A 1 103 ? -12.036 3.090 50.082 1.00 68.75 103 LYS A N 1
ATOM 792 C CA . LYS A 1 103 ? -11.120 2.607 51.126 1.00 68.75 103 LYS A CA 1
ATOM 793 C C . LYS A 1 103 ? -10.140 1.534 50.620 1.00 68.75 103 LYS A C 1
ATOM 795 O O . LYS A 1 103 ? -9.021 1.452 51.111 1.00 68.75 103 LYS A O 1
ATOM 800 N N . ASN A 1 104 ? -10.559 0.722 49.646 1.00 63.44 104 ASN A N 1
ATOM 801 C CA . ASN A 1 104 ? -9.723 -0.294 48.998 1.00 63.44 104 ASN A CA 1
ATOM 802 C C . ASN A 1 104 ? -8.944 0.257 47.781 1.00 63.44 104 ASN A C 1
ATOM 804 O O . ASN A 1 104 ? -7.881 -0.266 47.458 1.00 63.44 104 ASN A O 1
ATOM 808 N N . ASN A 1 105 ? -9.444 1.297 47.100 1.00 62.34 105 ASN A N 1
ATOM 809 C CA . ASN A 1 105 ? -8.767 1.972 45.987 1.00 62.34 105 ASN A CA 1
ATOM 810 C C . ASN A 1 105 ? -7.619 2.839 46.489 1.00 62.34 105 ASN A C 1
ATOM 812 O O . ASN A 1 105 ? -6.601 2.841 45.822 1.00 62.34 105 ASN A O 1
ATOM 816 N N . ASP A 1 106 ? -7.703 3.485 47.655 1.00 61.47 106 ASP A N 1
ATOM 817 C CA . ASP A 1 106 ? -6.544 4.197 48.227 1.00 61.47 106 ASP A CA 1
ATOM 818 C C . ASP A 1 106 ? -5.326 3.264 48.403 1.00 61.47 106 ASP A C 1
ATOM 820 O O . ASP A 1 106 ? -4.188 3.679 48.212 1.00 61.47 106 ASP A O 1
ATOM 824 N N . ALA A 1 107 ? -5.555 1.975 48.686 1.00 60.91 107 ALA A N 1
ATOM 825 C CA . ALA A 1 107 ? -4.497 0.966 48.773 1.00 60.91 107 ALA A CA 1
ATOM 826 C C . ALA A 1 107 ? -4.055 0.404 47.405 1.00 60.91 107 ALA A C 1
ATOM 828 O O . ALA A 1 107 ? -2.910 -0.008 47.260 1.00 60.91 107 ALA A O 1
ATOM 829 N N . LYS A 1 108 ? -4.948 0.368 46.405 1.00 59.03 108 LYS A N 1
ATOM 830 C CA . LYS A 1 108 ? -4.693 -0.241 45.085 1.00 59.03 108 LYS A CA 1
ATOM 831 C C . LYS A 1 108 ? -4.264 0.769 44.010 1.00 59.03 108 LYS A C 1
ATOM 833 O O . LYS A 1 108 ? -3.624 0.3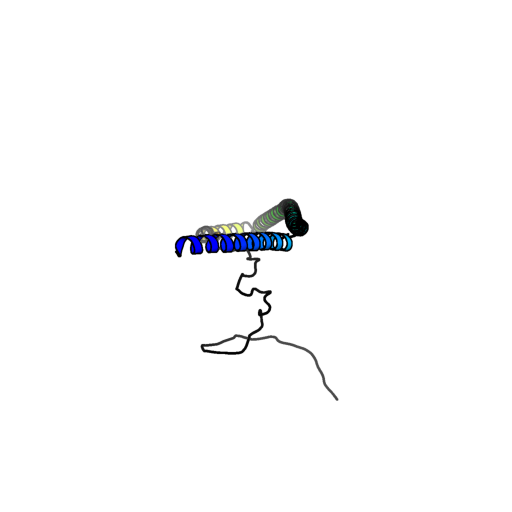85 43.043 1.00 59.03 108 LYS A O 1
ATOM 838 N N . LEU A 1 109 ? -4.600 2.049 44.157 1.00 57.19 109 LEU A N 1
ATOM 839 C CA . LEU A 1 109 ? -4.142 3.136 43.287 1.00 57.19 109 LEU A CA 1
ATOM 840 C C . LEU A 1 109 ? -2.648 3.401 43.476 1.00 57.19 109 LEU A C 1
ATOM 842 O O . LEU A 1 109 ? -1.979 3.647 42.483 1.00 57.19 109 LEU A O 1
ATOM 846 N N . ALA A 1 110 ? -2.118 3.238 44.694 1.00 60.38 110 ALA A N 1
ATOM 847 C CA . ALA A 1 110 ? -0.674 3.240 44.943 1.00 60.38 110 ALA A CA 1
ATOM 848 C C . ALA A 1 110 ? 0.066 2.147 44.136 1.00 60.38 110 ALA A C 1
ATOM 850 O O . ALA A 1 110 ? 1.175 2.372 43.673 1.00 60.38 110 ALA A O 1
ATOM 851 N N . ASP A 1 111 ? -0.587 1.002 43.917 1.00 58.88 111 ASP A N 1
ATOM 852 C CA . ASP A 1 111 ? -0.070 -0.160 43.172 1.00 58.88 111 ASP A CA 1
ATOM 853 C C . ASP A 1 111 ? -0.295 -0.022 41.644 1.00 58.88 111 ASP A C 1
ATOM 855 O O . ASP A 1 111 ? 0.476 -0.501 40.818 1.00 58.88 111 ASP A O 1
ATOM 859 N N . LEU A 1 112 ? -1.367 0.666 41.226 1.00 55.56 112 LEU A N 1
ATOM 860 C CA . LEU A 1 112 ? -1.695 0.919 39.814 1.00 55.56 112 LEU A CA 1
ATOM 861 C C . LEU A 1 112 ? -0.969 2.140 39.229 1.00 55.56 112 LEU A C 1
ATOM 863 O O . LEU A 1 112 ? -0.791 2.200 38.011 1.00 55.56 112 LEU A O 1
ATOM 867 N N . GLU A 1 113 ? -0.568 3.108 40.054 1.00 56.22 113 GLU A N 1
ATOM 868 C CA . GLU A 1 113 ? 0.301 4.223 39.657 1.00 56.22 113 GLU A CA 1
ATOM 869 C C . GLU A 1 113 ? 1.702 3.715 39.272 1.00 56.22 113 GLU A C 1
ATOM 871 O O . GLU A 1 113 ? 2.301 4.233 38.331 1.00 56.22 113 GLU A O 1
ATOM 876 N N . GLU A 1 114 ? 2.154 2.617 39.888 1.00 56.53 114 GLU A N 1
ATOM 877 C CA . GLU A 1 114 ? 3.370 1.887 39.505 1.00 56.53 114 GLU A CA 1
ATOM 878 C C . GLU A 1 114 ? 3.219 1.173 38.142 1.00 56.53 114 GLU A C 1
ATOM 880 O O . GLU A 1 114 ? 4.134 1.188 37.319 1.00 56.53 114 GLU A O 1
ATOM 885 N N . ILE A 1 115 ? 2.036 0.621 37.839 1.00 54.94 115 ILE A N 1
ATOM 886 C CA . ILE A 1 115 ? 1.780 -0.151 36.604 1.00 54.94 115 ILE A CA 1
ATOM 887 C C . ILE A 1 115 ? 1.455 0.746 35.389 1.00 54.94 115 ILE A C 1
ATOM 889 O O . ILE A 1 115 ? 1.788 0.402 34.254 1.00 54.94 115 ILE A O 1
ATOM 893 N N . ASN A 1 116 ? 0.833 1.917 35.581 1.00 49.50 116 ASN A N 1
ATOM 894 C CA . ASN A 1 116 ? 0.470 2.817 34.471 1.00 49.50 116 ASN A CA 1
ATOM 895 C C . ASN A 1 116 ? 1.656 3.604 33.880 1.00 49.50 116 ASN A C 1
ATOM 897 O O . ASN A 1 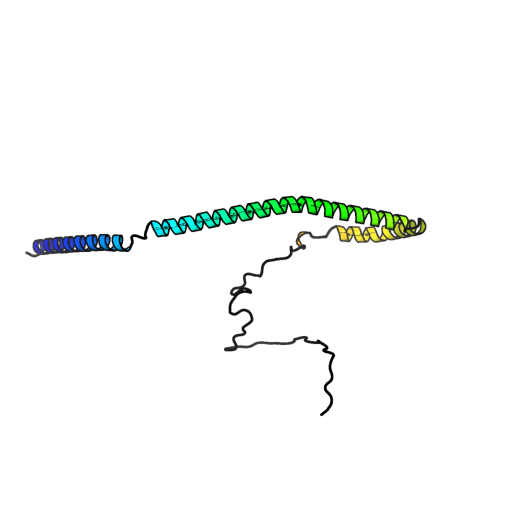116 ? 1.507 4.198 32.814 1.00 49.50 116 ASN A O 1
ATOM 901 N N . GLN A 1 117 ? 2.830 3.606 34.520 1.00 53.34 117 GLN A N 1
ATOM 902 C CA . GLN A 1 117 ? 4.007 4.335 34.023 1.00 53.34 117 GLN A CA 1
ATOM 903 C C . GLN A 1 117 ? 4.887 3.542 33.042 1.00 53.34 117 GLN A C 1
ATOM 905 O O . GLN A 1 117 ? 5.851 4.094 32.519 1.00 53.34 117 GLN A O 1
ATOM 910 N N . THR A 1 118 ? 4.569 2.281 32.734 1.00 54.88 118 THR A N 1
ATOM 911 C CA . THR A 1 118 ? 5.411 1.439 31.858 1.00 54.88 118 THR A CA 1
ATOM 912 C C . THR A 1 118 ? 4.621 0.550 30.894 1.00 54.88 118 THR A C 1
ATOM 914 O O . THR A 1 118 ? 5.041 -0.559 30.569 1.00 54.88 118 THR A O 1
ATOM 917 N N . ILE A 1 119 ? 3.511 1.042 30.327 1.00 56.38 119 ILE A N 1
ATOM 918 C CA . ILE A 1 119 ? 3.089 0.502 29.023 1.00 56.38 119 ILE A CA 1
ATOM 919 C C . ILE A 1 119 ? 4.048 1.074 27.979 1.00 56.38 119 ILE A C 1
ATOM 921 O O . ILE A 1 119 ? 3.815 2.129 27.390 1.00 56.38 119 ILE A O 1
ATOM 925 N N . ASP A 1 120 ? 5.174 0.388 27.811 1.00 58.69 120 ASP A N 1
ATOM 926 C CA . ASP A 1 120 ? 6.157 0.664 26.779 1.00 58.69 120 ASP A CA 1
ATOM 927 C C . ASP A 1 120 ? 5.519 0.426 25.403 1.00 58.69 120 ASP A C 1
ATOM 929 O O . ASP A 1 120 ? 5.426 -0.697 24.902 1.00 58.69 120 ASP A O 1
ATOM 933 N N . MET A 1 121 ? 5.038 1.510 24.796 1.00 55.41 121 MET A N 1
ATOM 934 C CA . MET A 1 121 ? 4.465 1.522 23.448 1.00 55.41 121 MET A CA 1
ATOM 935 C C . MET A 1 121 ? 5.450 1.053 22.368 1.00 55.41 121 MET A C 1
ATOM 937 O O . MET A 1 121 ? 5.019 0.819 21.242 1.00 55.41 121 MET A O 1
ATOM 941 N N . SER A 1 122 ? 6.739 0.870 22.686 1.00 63.03 122 SER A N 1
ATOM 942 C CA . SER A 1 122 ? 7.701 0.241 21.777 1.00 63.03 122 SER A CA 1
ATOM 943 C C . SER A 1 122 ? 7.537 -1.282 21.660 1.00 63.03 122 SER A C 1
ATOM 945 O O . SER A 1 122 ? 8.077 -1.874 20.729 1.00 63.03 122 SER A O 1
ATOM 947 N N . ASN A 1 123 ? 6.752 -1.907 22.548 1.00 59.78 123 ASN A N 1
ATOM 948 C CA . ASN A 1 123 ? 6.555 -3.359 22.603 1.00 59.78 123 ASN A CA 1
ATOM 949 C C . ASN A 1 123 ? 5.190 -3.827 22.050 1.00 59.78 123 ASN A C 1
ATOM 951 O O . ASN A 1 123 ? 4.862 -5.012 22.101 1.00 59.78 123 ASN A O 1
ATOM 955 N N . ILE A 1 124 ? 4.382 -2.906 21.510 1.00 60.25 124 ILE A N 1
ATOM 956 C CA . ILE A 1 124 ? 3.225 -3.238 20.668 1.00 60.25 124 ILE A CA 1
ATOM 957 C C . ILE A 1 124 ? 3.747 -3.410 19.240 1.00 60.25 124 ILE A C 1
ATOM 959 O O . ILE A 1 124 ? 3.871 -2.451 18.480 1.00 60.25 124 ILE A O 1
ATOM 963 N N . ASP A 1 125 ? 4.104 -4.645 18.888 1.00 64.88 125 ASP A N 1
ATOM 964 C CA . ASP A 1 125 ? 4.469 -4.974 17.511 1.00 64.88 125 ASP A CA 1
ATOM 965 C C . ASP A 1 125 ? 3.176 -5.119 16.689 1.00 64.88 125 ASP A C 1
ATOM 967 O O . ASP A 1 125 ? 2.257 -5.861 17.049 1.00 64.88 125 ASP A O 1
ATOM 971 N N . ILE A 1 126 ? 3.073 -4.351 15.605 1.00 71.44 126 ILE A N 1
ATOM 972 C CA . ILE A 1 126 ? 1.933 -4.393 14.680 1.00 71.44 126 ILE A CA 1
ATOM 973 C C . ILE A 1 126 ? 1.869 -5.811 14.081 1.00 71.44 126 ILE A C 1
ATOM 975 O O . ILE A 1 126 ? 2.931 -6.380 13.806 1.00 71.44 126 ILE A O 1
ATOM 979 N N . PRO A 1 127 ? 0.676 -6.395 13.837 1.00 72.94 127 PRO A N 1
ATOM 980 C CA . PRO A 1 127 ? 0.565 -7.678 13.152 1.00 72.94 127 PRO A CA 1
ATOM 981 C C . PRO A 1 127 ? 1.371 -7.641 11.854 1.00 72.94 127 PRO A C 1
ATOM 983 O O . PRO A 1 127 ? 1.101 -6.854 10.945 1.00 72.94 127 PRO A O 1
ATOM 986 N N . ARG A 1 128 ? 2.438 -8.441 11.797 1.00 72.81 128 ARG A N 1
ATOM 987 C CA . ARG A 1 128 ? 3.314 -8.507 10.630 1.00 72.81 128 ARG A CA 1
ATOM 988 C C . ARG A 1 128 ? 2.596 -9.312 9.553 1.00 72.81 128 ARG A C 1
ATOM 990 O O . ARG A 1 128 ? 2.836 -10.504 9.408 1.00 72.81 128 ARG A O 1
ATOM 997 N N . ASP A 1 129 ? 1.745 -8.646 8.780 1.00 70.56 129 ASP A N 1
ATOM 998 C CA . ASP A 1 129 ? 0.974 -9.216 7.661 1.00 70.56 129 ASP A CA 1
ATOM 999 C C . ASP A 1 129 ? 1.835 -9.618 6.440 1.00 70.56 129 ASP A C 1
ATOM 1001 O O . ASP A 1 129 ? 1.330 -9.822 5.337 1.00 70.56 129 ASP A O 1
ATOM 1005 N N . TYR A 1 130 ? 3.152 -9.768 6.604 1.00 69.62 130 TYR A N 1
ATOM 1006 C CA . TYR A 1 130 ? 4.060 -10.165 5.533 1.00 69.62 130 TYR A CA 1
ATOM 1007 C C . TYR A 1 130 ? 4.786 -11.446 5.922 1.00 69.62 130 TYR A C 1
ATOM 1009 O O . TYR A 1 130 ? 5.475 -11.503 6.941 1.00 69.62 130 TYR A O 1
ATOM 1017 N N . ALA A 1 131 ? 4.674 -12.464 5.069 1.00 74.31 131 ALA A N 1
ATOM 1018 C CA . ALA A 1 131 ? 5.485 -13.664 5.190 1.00 74.31 131 ALA A CA 1
ATOM 1019 C C . ALA A 1 131 ? 6.981 -13.278 5.170 1.00 74.31 131 ALA A C 1
ATOM 1021 O O . ALA A 1 131 ? 7.398 -12.497 4.304 1.00 74.31 131 ALA A O 1
ATOM 1022 N N . PRO A 1 132 ? 7.801 -13.793 6.104 1.00 68.00 132 PRO A N 1
ATOM 1023 C CA . PRO A 1 132 ? 9.219 -13.470 6.157 1.00 68.00 132 PRO A CA 1
ATOM 1024 C C . PRO A 1 132 ? 9.894 -13.838 4.830 1.00 68.00 132 PRO A C 1
ATOM 1026 O O . PRO A 1 132 ? 9.705 -14.937 4.303 1.00 68.00 132 PRO A O 1
ATOM 1029 N N . LYS A 1 133 ? 10.689 -12.908 4.284 1.00 65.25 133 LYS A N 1
ATOM 1030 C CA . LYS A 1 133 ? 11.515 -13.128 3.086 1.00 65.25 133 LYS A CA 1
ATOM 1031 C C . LYS A 1 133 ? 12.701 -14.027 3.435 1.00 65.25 133 LYS A C 1
ATOM 1033 O O . LYS A 1 133 ? 13.839 -13.575 3.502 1.00 65.25 133 LYS A O 1
ATOM 1038 N N . VAL A 1 134 ? 12.425 -15.296 3.697 1.00 67.69 134 VAL A N 1
ATOM 1039 C CA . VAL A 1 134 ? 13.451 -16.337 3.717 1.00 67.69 134 VAL A CA 1
ATOM 1040 C C . VAL A 1 134 ? 13.782 -16.729 2.272 1.00 67.69 134 VAL A C 1
ATOM 1042 O O . VAL A 1 134 ? 12.894 -16.664 1.411 1.00 67.69 134 VAL A O 1
ATOM 1045 N N . PRO A 1 135 ? 15.038 -17.092 1.956 1.00 66.31 135 PRO A N 1
ATOM 1046 C CA . PRO A 1 135 ? 15.363 -17.658 0.652 1.00 66.31 135 PRO A CA 1
ATOM 1047 C C . PRO A 1 135 ? 14.482 -18.895 0.433 1.00 66.31 135 PRO A C 1
ATOM 1049 O O . PRO A 1 135 ? 14.527 -19.838 1.215 1.00 66.31 135 PRO A O 1
ATOM 1052 N N . GLY A 1 136 ? 13.621 -18.844 -0.586 1.00 68.12 136 GLY A N 1
ATOM 1053 C CA . GLY A 1 136 ? 12.586 -19.857 -0.804 1.00 68.12 136 GLY A CA 1
ATOM 1054 C C . GLY A 1 136 ? 11.328 -19.665 0.053 1.00 68.12 136 GLY A C 1
ATOM 1055 O O . GLY A 1 136 ? 10.892 -20.613 0.694 1.00 68.12 136 GLY A O 1
ATOM 1056 N N . GLY A 1 137 ? 10.737 -18.460 0.058 1.00 73.19 137 GLY A N 1
ATOM 1057 C CA . GLY A 1 137 ? 9.512 -18.117 0.808 1.00 73.19 137 GLY A CA 1
ATOM 1058 C C . GLY A 1 137 ? 8.335 -19.098 0.655 1.00 73.19 137 GLY A C 1
ATOM 1059 O O . GLY A 1 137 ? 8.405 -20.063 -0.091 1.00 73.19 137 GLY A O 1
ATOM 1060 N N . VAL A 1 138 ? 7.214 -18.841 1.334 1.00 73.69 138 VAL A N 1
ATOM 1061 C CA . VAL A 1 138 ? 6.059 -19.774 1.436 1.00 73.69 138 VAL A CA 1
ATOM 1062 C C . VAL A 1 138 ? 5.417 -20.207 0.104 1.00 73.69 138 VAL A C 1
ATOM 1064 O O . VAL A 1 138 ? 4.583 -21.103 0.090 1.00 73.69 138 VAL A O 1
ATOM 1067 N N . LEU A 1 139 ? 5.797 -19.579 -1.011 1.00 68.56 139 LEU A N 1
ATOM 1068 C CA . LEU A 1 139 ? 5.386 -19.939 -2.372 1.00 68.56 139 LEU A CA 1
ATOM 1069 C C . LEU A 1 139 ? 6.505 -20.616 -3.182 1.00 68.56 139 LEU A C 1
ATOM 1071 O O . LEU A 1 139 ? 6.375 -20.769 -4.393 1.00 68.56 139 LEU A O 1
ATOM 1075 N N . SER A 1 140 ? 7.632 -20.961 -2.560 1.00 74.06 140 SER A N 1
ATOM 1076 C CA . SER A 1 140 ? 8.710 -21.662 -3.242 1.00 74.06 140 SER A CA 1
ATOM 1077 C C . SER A 1 140 ? 8.345 -23.126 -3.442 1.00 74.06 140 SER A C 1
ATOM 1079 O O . SER A 1 140 ? 7.756 -23.777 -2.585 1.00 74.06 140 SER A O 1
ATOM 1081 N N . GLU A 1 141 ? 8.734 -23.653 -4.592 1.00 76.88 141 GLU A N 1
ATOM 1082 C CA . GLU A 1 141 ? 8.504 -25.033 -5.026 1.00 76.88 141 GLU A CA 1
ATOM 1083 C C . GLU A 1 141 ? 9.107 -26.110 -4.100 1.00 76.88 141 GLU A C 1
ATOM 1085 O O . GLU A 1 141 ? 8.724 -27.273 -4.178 1.00 76.88 141 GLU A O 1
ATOM 1090 N N . GLY A 1 142 ? 10.027 -25.733 -3.203 1.00 71.38 142 GLY A N 1
ATOM 1091 C CA . GLY A 1 142 ? 10.594 -26.610 -2.172 1.00 71.38 142 GLY A CA 1
ATOM 1092 C C . GLY A 1 142 ? 9.954 -26.462 -0.788 1.00 71.38 142 GLY A C 1
ATOM 1093 O O . GLY A 1 142 ? 10.355 -27.163 0.143 1.00 71.38 142 GLY A O 1
ATOM 1094 N N . TYR A 1 143 ? 8.987 -25.557 -0.614 1.00 72.94 143 TYR A N 1
ATOM 1095 C CA . TYR A 1 143 ? 8.339 -25.335 0.674 1.00 72.94 143 TYR A CA 1
ATOM 1096 C C . TYR A 1 143 ? 7.505 -26.565 1.060 1.00 72.94 143 TYR A C 1
ATOM 1098 O O . TYR A 1 143 ? 6.553 -26.934 0.379 1.00 72.94 143 TYR A O 1
ATOM 1106 N N . GLY A 1 144 ? 7.891 -27.233 2.149 1.00 70.88 144 GLY A N 1
ATOM 1107 C CA . GLY A 1 144 ? 7.251 -28.470 2.609 1.00 70.88 144 GLY A CA 1
ATOM 1108 C C . GLY A 1 144 ? 7.801 -29.763 1.995 1.00 70.88 144 GLY A C 1
ATOM 1109 O O . GLY A 1 144 ? 7.351 -30.839 2.380 1.00 70.88 144 GLY A O 1
ATOM 1110 N N . VAL A 1 145 ? 8.798 -29.695 1.106 1.00 66.12 145 VAL A N 1
ATOM 1111 C CA . VAL A 1 145 ? 9.463 -30.882 0.546 1.00 66.12 145 VAL A CA 1
ATOM 1112 C C . VAL A 1 145 ? 10.802 -31.080 1.255 1.00 66.12 145 VAL A C 1
ATOM 1114 O O . VAL A 1 145 ? 11.803 -30.453 0.908 1.00 66.12 145 VAL A O 1
ATOM 1117 N N . LYS A 1 146 ? 10.837 -31.956 2.269 1.00 66.25 146 LYS A N 1
ATOM 1118 C CA . LYS A 1 146 ? 12.107 -32.455 2.814 1.00 66.25 146 LYS A CA 1
ATOM 1119 C C . LYS A 1 146 ? 12.779 -33.295 1.732 1.00 66.25 146 LYS A C 1
ATOM 1121 O O . LYS A 1 146 ? 12.294 -34.368 1.393 1.00 66.25 146 LYS A O 1
ATOM 1126 N N . LYS A 1 147 ? 13.875 -32.784 1.176 1.00 64.00 147 LYS A N 1
ATOM 1127 C CA . LYS A 1 147 ? 14.805 -33.597 0.397 1.00 64.00 147 LYS A CA 1
ATOM 1128 C C . LYS A 1 147 ? 15.596 -34.420 1.403 1.00 64.00 147 LYS A C 1
ATOM 1130 O O . LYS A 1 147 ? 16.500 -33.905 2.051 1.00 64.00 147 LYS A O 1
ATOM 1135 N N . GLU A 1 148 ? 15.173 -35.656 1.601 1.00 58.72 148 GLU A N 1
ATOM 1136 C CA . GLU A 1 148 ? 16.060 -36.682 2.129 1.00 58.72 148 GLU A CA 1
ATOM 1137 C C . GLU A 1 148 ? 17.074 -36.953 1.016 1.00 58.72 148 GLU A C 1
ATOM 1139 O O . GLU A 1 148 ? 16.698 -37.435 -0.048 1.00 58.72 148 GLU A O 1
ATOM 1144 N N . ASP A 1 149 ? 18.281 -36.403 1.168 1.00 49.41 149 ASP A N 1
ATOM 1145 C CA . ASP A 1 149 ? 19.523 -37.182 1.152 1.00 49.41 149 ASP A CA 1
ATOM 1146 C C . ASP A 1 149 ? 20.768 -36.279 1.322 1.00 49.41 149 ASP A C 1
ATOM 1148 O O . ASP A 1 149 ? 20.906 -35.236 0.684 1.00 49.41 149 ASP A O 1
ATOM 1152 N N . GLU A 1 150 ? 21.660 -36.768 2.195 1.00 43.03 150 GLU A N 1
ATOM 1153 C CA . GLU A 1 150 ? 23.085 -36.446 2.417 1.00 43.03 150 GLU A CA 1
ATOM 1154 C C . GLU A 1 150 ? 23.523 -35.416 3.496 1.00 43.03 150 GLU A C 1
ATOM 1156 O O . GLU A 1 150 ? 23.808 -34.249 3.244 1.00 43.03 150 GLU A O 1
ATOM 1161 N N . SER A 1 151 ? 23.777 -36.003 4.680 1.00 41.06 151 SER A N 1
ATOM 1162 C CA . SER A 1 151 ? 24.941 -35.847 5.584 1.00 41.06 151 SER A CA 1
ATOM 1163 C C . SER A 1 151 ? 24.902 -34.901 6.803 1.00 41.06 151 SER A C 1
ATOM 1165 O O . SER A 1 151 ? 24.731 -33.692 6.702 1.00 41.06 151 SER A O 1
ATOM 1167 N N . ASP A 1 152 ? 25.186 -35.564 7.934 1.00 38.59 152 ASP A N 1
ATOM 1168 C CA . ASP A 1 152 ? 25.717 -35.150 9.239 1.00 38.59 152 ASP A CA 1
ATOM 1169 C C . ASP A 1 152 ? 24.804 -34.481 10.294 1.00 38.59 152 ASP A C 1
ATOM 1171 O O . ASP A 1 152 ? 24.435 -33.315 10.211 1.00 38.59 152 ASP A O 1
ATOM 1175 N N . THR A 1 153 ? 24.474 -35.314 11.302 1.00 39.50 153 THR A N 1
ATOM 1176 C CA . THR A 1 153 ? 24.512 -35.106 12.775 1.00 39.50 153 THR A CA 1
ATOM 1177 C C . THR A 1 153 ? 24.377 -33.654 13.270 1.00 39.50 153 THR A C 1
ATOM 1179 O O . THR A 1 153 ? 25.162 -32.791 12.911 1.00 39.50 153 THR A O 1
ATOM 1182 N N . ASP A 1 154 ? 23.411 -33.285 14.113 1.00 41.34 154 ASP A N 1
ATOM 1183 C CA . ASP A 1 154 ? 23.227 -33.794 15.474 1.00 41.34 154 ASP A CA 1
ATOM 1184 C C . ASP A 1 154 ? 21.858 -33.375 16.065 1.00 41.34 154 ASP A C 1
ATOM 1186 O O . ASP A 1 154 ? 21.363 -32.274 15.835 1.00 41.34 154 ASP A O 1
ATOM 1190 N N . GLU A 1 155 ? 21.307 -34.283 16.874 1.00 39.06 155 GLU A N 1
ATOM 1191 C CA . GLU A 1 155 ? 20.347 -34.098 17.979 1.00 39.06 155 GLU A CA 1
ATOM 1192 C C . GLU A 1 155 ? 18.905 -33.581 17.723 1.00 39.06 155 GLU A C 1
ATOM 1194 O O . GLU A 1 155 ? 18.586 -32.397 17.661 1.00 39.06 155 GLU A O 1
ATOM 1199 N N . VAL A 1 156 ? 17.977 -34.543 17.761 1.00 46.12 156 VAL A N 1
ATOM 1200 C CA . VAL A 1 156 ? 16.567 -34.430 18.207 1.00 46.12 156 VAL A CA 1
ATOM 1201 C C . VAL A 1 156 ? 16.527 -35.219 19.535 1.00 46.12 156 VAL A C 1
ATOM 1203 O O . VAL A 1 156 ? 17.200 -36.255 19.548 1.00 46.12 156 VAL A O 1
ATOM 1206 N N . PRO A 1 157 ? 15.790 -34.878 20.631 1.00 53.56 157 PRO A N 1
ATOM 1207 C CA . PRO A 1 157 ? 14.326 -34.644 20.642 1.00 53.56 157 PRO A CA 1
ATOM 1208 C C . PRO A 1 157 ? 13.826 -33.787 21.854 1.00 53.56 157 PRO A C 1
ATOM 1210 O O . PRO A 1 157 ? 14.648 -33.126 22.484 1.00 53.56 157 PRO A O 1
ATOM 1213 N N . PRO A 1 158 ? 12.535 -33.789 22.285 1.00 47.62 158 PRO A N 1
ATOM 1214 C CA . PRO A 1 158 ? 11.287 -34.315 21.698 1.00 47.62 158 PRO A CA 1
ATOM 1215 C C . PRO A 1 158 ? 10.181 -33.233 21.575 1.00 47.62 158 PRO A C 1
ATOM 1217 O O . PRO A 1 158 ? 9.968 -32.405 22.450 1.00 47.62 158 PRO A O 1
ATOM 1220 N N . SER A 1 159 ? 9.473 -33.136 20.450 1.00 43.22 159 SER A N 1
ATOM 1221 C CA . SER A 1 159 ? 8.156 -33.769 20.233 1.00 43.22 159 SER A CA 1
ATOM 1222 C C . SER A 1 159 ? 7.261 -33.914 21.474 1.00 43.22 159 SER A C 1
ATOM 1224 O O . SER A 1 159 ? 7.417 -34.850 22.251 1.00 43.22 159 SER A O 1
ATOM 1226 N N . ILE A 1 160 ? 6.221 -33.078 21.562 1.00 33.94 160 ILE A N 1
ATOM 1227 C CA . ILE A 1 160 ? 4.962 -33.440 22.224 1.00 33.94 160 ILE A CA 1
ATOM 1228 C C . ILE A 1 160 ? 3.890 -33.472 21.135 1.00 33.94 160 ILE A C 1
ATOM 1230 O O . ILE A 1 160 ? 3.536 -32.448 20.559 1.00 33.94 160 ILE A O 1
ATOM 1234 N N . THR A 1 161 ? 3.417 -34.675 20.820 1.00 39.66 161 THR A N 1
ATOM 1235 C CA . THR A 1 161 ? 2.170 -34.916 20.091 1.00 39.66 161 THR A CA 1
ATOM 1236 C C . THR A 1 161 ? 1.240 -35.680 21.023 1.00 39.66 161 THR A C 1
ATOM 1238 O O . THR A 1 161 ? 1.608 -36.730 21.541 1.00 39.66 161 THR A O 1
ATOM 1241 N N . GLY A 1 162 ? 0.041 -35.146 21.204 1.00 33.72 162 GLY A N 1
ATOM 1242 C CA . GLY A 1 162 ? -1.111 -35.742 21.876 1.00 33.72 162 GLY A CA 1
ATOM 1243 C C . GLY A 1 162 ? -2.174 -34.645 21.937 1.00 33.72 162 GLY A C 1
ATOM 1244 O O . GLY A 1 162 ? -1.842 -33.512 22.253 1.00 33.72 162 GLY A O 1
ATOM 1245 N N . GLU A 1 163 ? -3.426 -34.802 21.542 1.00 35.59 163 GLU A N 1
ATOM 1246 C CA . GLU A 1 163 ? -4.254 -35.951 21.205 1.00 35.59 163 GLU A CA 1
ATOM 1247 C C . GLU A 1 163 ? -5.321 -35.440 20.219 1.00 35.59 163 GLU A C 1
ATOM 1249 O O . GLU A 1 163 ? -5.829 -34.330 20.370 1.00 35.59 163 GLU A O 1
ATOM 1254 N N . ALA A 1 164 ? -5.696 -36.245 19.226 1.00 35.94 164 ALA A N 1
ATOM 1255 C CA . ALA A 1 164 ? -6.946 -36.058 18.497 1.00 35.94 164 ALA A CA 1
ATOM 1256 C C . ALA A 1 164 ? -7.801 -37.309 18.707 1.00 35.94 164 ALA A C 1
ATOM 1258 O O . ALA A 1 164 ? -7.602 -38.336 18.057 1.00 35.94 164 ALA A O 1
ATOM 1259 N N . GLU A 1 165 ? -8.745 -37.219 19.645 1.00 38.00 165 GLU A N 1
ATOM 1260 C CA . GLU A 1 165 ? -9.852 -38.161 19.769 1.00 38.00 165 GLU A CA 1
ATOM 1261 C C . GLU A 1 165 ? -10.700 -38.145 18.483 1.00 38.00 165 GLU A C 1
ATOM 1263 O O . GLU A 1 165 ? -11.259 -37.114 18.106 1.00 38.00 165 GLU A O 1
ATOM 1268 N N . GLN A 1 166 ? -10.878 -39.303 17.840 1.00 37.53 166 GLN A N 1
ATOM 1269 C CA . GLN A 1 166 ? -11.972 -39.524 16.890 1.00 37.53 166 GLN A CA 1
ATOM 1270 C C . GLN A 1 166 ? -12.937 -40.581 17.431 1.00 37.53 166 GLN A C 1
ATOM 1272 O O . GLN A 1 166 ? -12.648 -41.775 17.492 1.00 37.53 166 GLN A O 1
ATOM 1277 N N . LYS A 1 167 ? -14.132 -40.107 17.803 1.00 41.06 167 LYS A N 1
ATOM 1278 C CA . LYS A 1 167 ? -15.348 -40.904 17.994 1.00 41.06 167 LYS A CA 1
ATOM 1279 C C . LYS A 1 167 ? -16.025 -41.204 16.651 1.00 41.06 167 LYS A C 1
ATOM 1281 O O . LYS A 1 167 ? -16.053 -40.345 15.777 1.00 41.06 167 LYS A O 1
ATOM 1286 N N . LYS A 1 168 ? -16.759 -42.334 16.645 1.00 37.44 168 LYS A N 1
ATOM 1287 C CA . LYS A 1 168 ? -17.751 -42.847 15.661 1.00 37.44 168 LYS A CA 1
ATOM 1288 C C . LYS A 1 168 ? -17.134 -43.473 14.394 1.00 37.44 168 LYS A C 1
ATOM 1290 O O . LYS A 1 168 ? -16.235 -42.910 13.812 1.00 37.44 168 LYS A O 1
ATOM 1295 N N . SER A 1 169 ? -17.594 -44.609 13.862 1.00 44.47 169 SER A N 1
ATOM 1296 C CA . SER A 1 169 ? -18.858 -45.333 14.021 1.00 44.47 169 SER A CA 1
ATOM 1297 C C . SER A 1 169 ? -18.714 -46.788 13.538 1.00 44.47 169 SER A C 1
ATOM 1299 O O . SER A 1 169 ? -18.173 -47.034 12.470 1.00 44.47 169 SER A O 1
ATOM 1301 N N . LYS A 1 170 ? -19.270 -47.711 14.332 1.00 43.88 170 LYS A N 1
ATOM 1302 C CA . LYS A 1 170 ? -19.869 -49.023 14.011 1.00 43.88 170 LYS A CA 1
ATOM 1303 C C . LYS A 1 170 ? -19.664 -49.596 12.593 1.00 43.88 170 LYS A C 1
ATOM 1305 O O . LYS A 1 170 ? -20.268 -49.113 11.641 1.00 43.88 170 LYS A O 1
ATOM 1310 N N . SER A 1 171 ? -19.056 -50.779 12.527 1.00 45.91 171 SER A N 1
ATOM 1311 C CA . SER A 1 171 ? -19.495 -51.836 11.610 1.00 45.91 171 SER A CA 1
ATOM 1312 C C . SER A 1 171 ? -19.459 -53.171 12.346 1.00 45.91 171 SER A C 1
ATOM 1314 O O . SER A 1 171 ? -18.429 -53.570 12.883 1.00 45.91 171 SER A O 1
ATOM 1316 N N . ASN A 1 172 ? -20.617 -53.815 12.443 1.00 42.28 172 ASN A N 1
ATOM 1317 C CA . ASN A 1 172 ? -20.772 -55.160 12.968 1.00 42.28 172 ASN A CA 1
ATOM 1318 C C . ASN A 1 172 ? -21.554 -55.956 11.919 1.00 42.28 172 ASN A C 1
ATOM 1320 O O . ASN A 1 172 ? -22.573 -55.466 11.429 1.00 42.28 172 ASN A O 1
ATOM 1324 N N . LYS A 1 173 ? -21.102 -57.194 11.691 1.00 41.66 173 LYS A N 1
ATOM 1325 C CA . LYS A 1 173 ? -21.820 -58.311 11.064 1.00 41.66 173 LYS A CA 1
ATOM 1326 C C . LYS A 1 173 ? -21.911 -58.314 9.530 1.00 41.66 173 LYS A C 1
ATOM 1328 O O . LYS A 1 173 ? -22.833 -57.743 8.956 1.00 41.66 173 LYS A O 1
ATOM 1333 N N . LYS A 1 174 ? -21.078 -59.141 8.895 1.00 35.88 174 LYS A N 1
ATOM 1334 C CA . LYS A 1 174 ? -21.509 -60.466 8.419 1.00 35.88 174 LYS A CA 1
ATOM 1335 C C . LYS A 1 174 ? -20.307 -61.370 8.173 1.00 35.88 174 LYS A C 1
ATOM 1337 O O . LYS A 1 174 ? -19.300 -60.847 7.658 1.00 35.88 174 LYS A O 1
#

Secondary structure (DSSP, 8-state):
--HHHHHHHHHHHHHHHHHHHHHHHHHHHHHT---HHHHHHHHHHHHHHHHHHHHHHHHHHHHHHHHHHHHHHHHHHHHHHHHHHHHHHHHHS-HHHHHHHHHHHHHHHHHHHHHTT---GGG------S----TT-TTSTTTT------------------------------

Foldseek 3Di:
DCPVVVVVVVVVVVVVVVVVVVVVVVVVVVVPPPDVVVVVVVVVVVVVVVVVVVVVVVVVVVVVVVVVVVVVVVVVVVVVVVVVVVVVCVVVCDVVNVVVCVVVCVVCVVVVVVVVVDPPPVPPDDPPPDFDPDPQTPPRPCNPPPPDDDDDDDDDDDDDDDDDDDDDDDDDDD

pLDDT: mean 71.14, std 17.03, range [33.72, 94.88]

Sequence (174 aa):
MGSNMDILIIIVIGGLSFIAGAISITVFKSLNQVSADETEEISKKLQKSDLELKEYRQAVSEHFLVLSQLVTNVINGYKEINEHLTKSALRLSSPEIGKQLLKNNDAKLADLEEINQTIDMSNIDIPRDYAPKVPGGVLSEGYGVKKEDESDTDEVPPSITGEAEQKKSKSNKK

Radius of gyration: 40.25 Å; chains: 1; bounding box: 91×69×101 Å